Protein AF-A0A389MBG8-F1 (afdb_monomer)

Sequence (127 aa):
MNAQRSALSGGENSVTGLIIKALIGALMVVAIGILSKTRNYYIAGLLPLFPTFALIAHYIVGTERSIDALRTTIVFGLWAVIPYLVYLISLYFFIGGMKLPYALFSAVVCWSLAAWLLISLWTRFHA

Secondary structure (DSSP, 8-state):
-HHHHHHHHHHHHHHHHHHHHHHHHHHHHHHHHHHTTSTTGGGGGTGGG-THHHHHHHHHHHHHS-HHHHHHHHHHHHHTHHHHHHHHHHHHHHTTTS-HHHHHHHHHHHHHHHHHHHHHHHHHH--

Solvent-accessible surface area (backbone atoms only — not comparable to full-atom values): 6853 Å² total; per-residue (Å²): 124,66,72,66,54,54,55,56,52,55,51,54,55,50,53,53,51,51,50,53,54,51,50,54,53,52,51,51,54,51,49,32,62,55,32,51,74,42,98,57,29,70,55,31,68,51,56,82,66,50,54,64,66,57,50,52,51,47,50,51,36,51,73,77,44,52,69,67,56,27,53,52,49,53,53,51,54,60,58,54,47,52,25,53,50,45,24,53,54,41,31,63,59,32,56,78,80,40,62,65,73,59,15,52,52,53,12,49,51,51,20,51,54,43,43,51,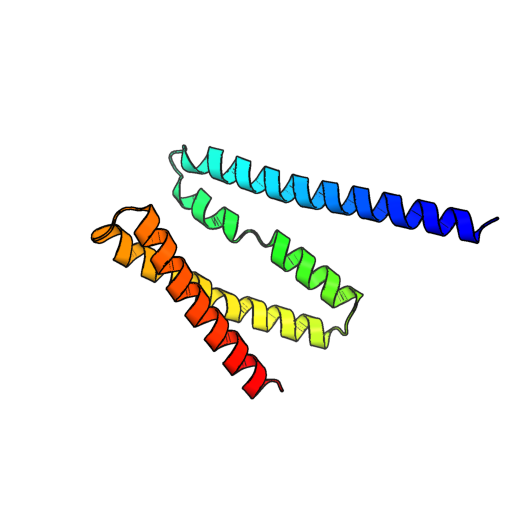51,49,52,56,51,48,53,66,76,72,103

Mean predicted aligned error: 8.36 Å

Foldseek 3Di:
DVVVVVVVVVVVVVVVVVVVLVVVVVVLVVVLVVCCPDPNNVVSVCSVVPCSVVVVVLVCCVVVHPPVSSVLSVVLVVLLVVLVVQLVVQLVVVVVPDPNVVSNVRSVVSSVVSVVVSVVVSVVVVD

Radius of gyration: 19.35 Å; Cα contacts (8 Å, |Δi|>4): 62; chains: 1; bounding box: 65×29×40 Å

Structure (mmCIF, N/CA/C/O backbone):
data_AF-A0A389MBG8-F1
#
_entry.id   AF-A0A389MBG8-F1
#
loop_
_atom_site.group_PDB
_atom_site.id
_atom_site.type_symbol
_atom_site.label_atom_id
_atom_site.label_alt_id
_atom_site.label_comp_id
_atom_site.label_asym_id
_atom_site.label_entity_id
_atom_site.label_seq_id
_atom_site.pdbx_PDB_ins_code
_atom_site.Cartn_x
_atom_site.Cartn_y
_atom_site.Cartn_z
_atom_site.occupancy
_atom_site.B_iso_or_equiv
_atom_site.auth_seq_id
_atom_site.auth_comp_id
_atom_site.auth_asym_id
_atom_site.auth_atom_id
_atom_site.pdbx_PDB_model_num
ATOM 1 N N . MET A 1 1 ? 42.830 -10.288 -5.684 1.00 54.56 1 MET A N 1
ATOM 2 C CA . MET A 1 1 ? 42.563 -9.434 -4.501 1.00 54.56 1 MET A CA 1
ATOM 3 C C . MET A 1 1 ? 41.428 -8.410 -4.694 1.00 54.56 1 MET A C 1
ATOM 5 O O . MET A 1 1 ? 40.817 -8.045 -3.701 1.00 54.56 1 MET A O 1
ATOM 9 N N . ASN A 1 2 ? 41.070 -7.996 -5.925 1.00 57.44 2 ASN A N 1
ATOM 10 C CA . ASN A 1 2 ? 39.984 -7.018 -6.164 1.00 57.44 2 ASN A CA 1
ATOM 11 C C . ASN A 1 2 ? 38.558 -7.610 -6.193 1.00 57.44 2 ASN A C 1
ATOM 13 O O . ASN A 1 2 ? 37.625 -6.944 -5.759 1.00 57.44 2 ASN A O 1
ATOM 17 N N . ALA A 1 3 ? 38.382 -8.870 -6.609 1.00 60.56 3 ALA A N 1
ATOM 18 C CA . ALA A 1 3 ? 37.061 -9.518 -6.653 1.00 60.56 3 ALA A CA 1
ATOM 19 C C . ALA A 1 3 ? 36.472 -9.829 -5.257 1.00 60.56 3 ALA A C 1
ATOM 21 O O . ALA A 1 3 ? 35.263 -9.799 -5.065 1.00 60.56 3 ALA A O 1
ATOM 22 N N . GLN A 1 4 ? 37.321 -10.066 -4.250 1.00 54.84 4 GLN A N 1
ATOM 23 C CA . GLN A 1 4 ? 36.879 -10.341 -2.874 1.00 54.84 4 GLN A CA 1
ATOM 24 C C . GLN A 1 4 ? 36.487 -9.056 -2.115 1.00 54.84 4 GLN A C 1
ATOM 26 O O . GLN A 1 4 ? 35.619 -9.091 -1.248 1.00 54.84 4 GLN A O 1
ATOM 31 N N . ARG A 1 5 ? 37.066 -7.899 -2.483 1.00 55.72 5 ARG A N 1
ATOM 32 C CA . ARG A 1 5 ? 36.679 -6.578 -1.952 1.00 55.72 5 ARG A CA 1
ATOM 33 C C . ARG A 1 5 ? 35.343 -6.078 -2.513 1.00 55.72 5 ARG A C 1
ATOM 35 O O . ARG A 1 5 ? 34.610 -5.427 -1.776 1.00 55.72 5 ARG A O 1
ATOM 42 N N . SER A 1 6 ? 34.993 -6.396 -3.766 1.00 52.16 6 SER A N 1
ATOM 43 C CA . SER A 1 6 ? 33.685 -6.009 -4.322 1.00 52.16 6 SER A CA 1
ATOM 44 C C . SER A 1 6 ? 32.528 -6.822 -3.728 1.00 52.16 6 SER A C 1
ATOM 46 O O . SER A 1 6 ? 31.442 -6.280 -3.548 1.00 52.16 6 SER A O 1
ATOM 48 N N . ALA A 1 7 ? 32.761 -8.086 -3.357 1.00 55.69 7 ALA A N 1
ATOM 49 C CA . ALA A 1 7 ? 31.761 -8.927 -2.692 1.00 55.69 7 ALA A CA 1
ATOM 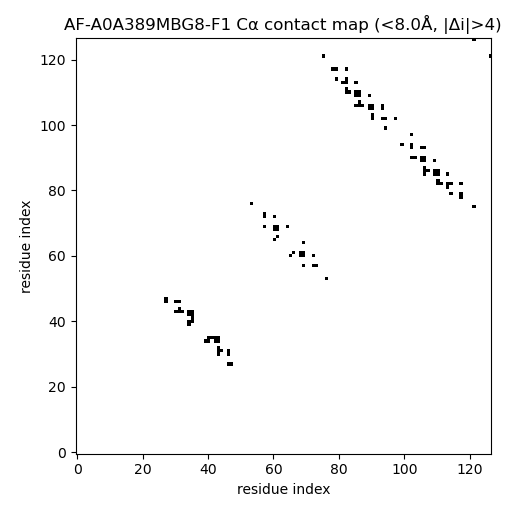50 C C . ALA A 1 7 ? 31.465 -8.484 -1.242 1.00 55.69 7 ALA A C 1
ATOM 52 O O . ALA A 1 7 ? 30.311 -8.502 -0.823 1.00 55.69 7 ALA A O 1
ATOM 53 N N . LEU A 1 8 ? 32.481 -8.025 -0.497 1.00 54.94 8 LEU A N 1
ATOM 54 C CA . LEU A 1 8 ? 32.313 -7.481 0.861 1.00 54.94 8 LEU A CA 1
ATOM 55 C C . LEU A 1 8 ? 31.611 -6.108 0.862 1.00 54.94 8 LEU A C 1
ATOM 57 O O . LEU A 1 8 ? 30.737 -5.871 1.690 1.00 54.94 8 LEU A O 1
ATOM 61 N N . SER A 1 9 ? 31.908 -5.247 -0.120 1.00 54.06 9 SER A N 1
ATOM 62 C CA . SER A 1 9 ? 31.222 -3.955 -0.303 1.00 54.06 9 SER A CA 1
ATOM 63 C C . SER A 1 9 ? 29.756 -4.117 -0.748 1.00 54.06 9 SER A C 1
ATOM 65 O O . SER A 1 9 ? 28.880 -3.389 -0.284 1.00 54.06 9 SER A O 1
ATOM 67 N N . GLY A 1 10 ? 29.438 -5.110 -1.587 1.00 55.06 10 GLY A N 1
ATOM 68 C CA . GLY A 1 10 ? 28.056 -5.370 -2.018 1.00 55.06 10 GLY A CA 1
ATOM 69 C C . GLY A 1 10 ? 27.113 -5.797 -0.880 1.00 55.06 10 GLY A C 1
ATOM 70 O O . GLY A 1 10 ? 25.934 -5.430 -0.880 1.00 55.06 10 GLY A O 1
ATOM 71 N N . GLY A 1 11 ? 27.632 -6.526 0.115 1.00 55.03 11 GLY A N 1
ATOM 72 C CA . GLY A 1 11 ? 26.871 -6.994 1.279 1.00 55.03 11 GLY A CA 1
ATOM 73 C C . GLY A 1 11 ? 26.541 -5.888 2.288 1.00 55.03 11 GLY A C 1
ATOM 74 O O . GLY A 1 11 ? 25.384 -5.756 2.689 1.00 55.03 11 GLY A O 1
ATOM 75 N N . GLU A 1 12 ? 27.513 -5.044 2.648 1.00 56.22 12 GLU A N 1
ATOM 76 C CA . GLU A 1 12 ? 27.306 -3.925 3.588 1.00 56.22 12 GLU A CA 1
ATOM 77 C C . GLU A 1 12 ? 26.357 -2.852 3.032 1.00 56.22 12 GLU A C 1
ATOM 79 O O . GLU A 1 12 ? 25.511 -2.332 3.765 1.00 56.22 12 GLU A O 1
ATOM 84 N N . ASN A 1 13 ? 26.426 -2.574 1.725 1.00 60.72 13 ASN A N 1
ATOM 85 C CA . ASN A 1 13 ? 25.513 -1.648 1.046 1.00 60.72 13 ASN A CA 1
ATOM 86 C C . ASN A 1 13 ? 24.066 -2.171 1.026 1.00 60.72 13 ASN A C 1
ATOM 88 O O . ASN A 1 13 ? 23.115 -1.396 1.155 1.00 60.72 13 ASN A O 1
ATOM 92 N N . SER A 1 14 ? 23.893 -3.491 0.924 1.00 71.19 14 SER A N 1
ATOM 93 C CA . SER A 1 14 ? 22.576 -4.135 0.943 1.00 71.19 14 SER A CA 1
ATOM 94 C C . SER A 1 14 ? 21.954 -4.112 2.341 1.00 71.19 14 SER A C 1
ATOM 96 O O . SER A 1 14 ? 20.794 -3.731 2.490 1.00 71.19 14 SER A O 1
ATOM 98 N N . VAL A 1 15 ? 22.727 -4.449 3.382 1.00 79.31 15 VAL A N 1
ATOM 99 C CA . VAL A 1 15 ? 22.251 -4.436 4.778 1.00 79.31 15 VAL A CA 1
ATOM 100 C C . VAL A 1 15 ? 21.940 -3.010 5.238 1.00 79.31 15 VAL A C 1
ATOM 102 O O . VAL A 1 15 ? 20.852 -2.759 5.755 1.00 79.31 15 VAL A O 1
ATOM 105 N N . THR A 1 16 ? 22.832 -2.054 4.971 1.00 79.06 16 THR A N 1
ATOM 106 C CA . THR A 1 16 ? 22.608 -0.631 5.280 1.00 79.06 16 THR A CA 1
ATOM 107 C C . THR A 1 16 ? 21.363 -0.092 4.568 1.00 79.06 16 THR A C 1
ATOM 109 O O . THR A 1 16 ? 20.539 0.590 5.180 1.00 79.06 16 THR A O 1
ATOM 112 N N . GLY A 1 17 ? 21.161 -0.456 3.297 1.00 78.06 17 GLY A N 1
ATOM 113 C CA . GLY A 1 17 ? 19.968 -0.081 2.536 1.00 78.06 17 GLY A CA 1
ATOM 114 C C . GLY A 1 17 ? 18.666 -0.663 3.099 1.00 78.06 17 GLY A C 1
ATOM 115 O O . GLY A 1 17 ? 17.644 0.027 3.127 1.00 78.06 17 GLY A O 1
ATOM 116 N N . LEU A 1 18 ? 18.685 -1.910 3.580 1.00 80.06 18 LEU A N 1
ATOM 117 C CA . LEU A 1 18 ? 17.534 -2.538 4.239 1.00 80.06 18 LEU A CA 1
ATOM 118 C C . LEU A 1 18 ? 17.207 -1.863 5.576 1.00 80.06 18 LEU A C 1
ATOM 120 O O . LEU A 1 18 ? 16.037 -1.587 5.844 1.00 80.06 18 LEU A O 1
ATOM 124 N N . ILE A 1 19 ? 18.227 -1.534 6.374 1.00 85.56 19 ILE A N 1
ATOM 125 C CA . ILE A 1 19 ? 18.063 -0.829 7.652 1.00 85.56 19 ILE A CA 1
ATOM 126 C C . ILE A 1 19 ? 17.418 0.543 7.431 1.00 85.56 19 ILE A C 1
ATOM 128 O O . ILE A 1 19 ? 16.446 0.873 8.106 1.00 85.56 19 ILE A O 1
ATOM 132 N N . ILE A 1 20 ? 17.883 1.324 6.450 1.00 82.25 20 ILE A N 1
ATOM 133 C CA . ILE A 1 20 ? 17.304 2.643 6.140 1.00 82.25 20 ILE A CA 1
ATOM 134 C C . ILE A 1 20 ? 15.826 2.522 5.747 1.00 82.25 20 ILE A C 1
ATOM 136 O O . ILE A 1 20 ? 14.987 3.262 6.262 1.00 82.25 20 ILE A O 1
ATOM 140 N N . LYS A 1 21 ? 15.474 1.566 4.878 1.00 80.25 21 LYS A N 1
ATOM 141 C CA . LYS A 1 21 ? 14.075 1.332 4.474 1.00 80.25 21 LYS A CA 1
ATOM 142 C C . LYS A 1 21 ? 13.196 0.948 5.668 1.00 80.25 21 LYS A C 1
ATOM 144 O O . LYS A 1 21 ? 12.085 1.464 5.796 1.00 80.25 21 LYS A O 1
ATOM 149 N N . ALA A 1 22 ? 13.701 0.091 6.556 1.00 84.31 22 ALA A N 1
ATOM 150 C CA . ALA A 1 22 ? 13.002 -0.297 7.778 1.00 84.31 22 ALA A CA 1
ATOM 151 C C . ALA A 1 22 ? 12.790 0.898 8.723 1.00 84.31 22 ALA A C 1
ATOM 153 O O . ALA A 1 22 ? 11.690 1.074 9.245 1.00 84.31 22 ALA A O 1
ATOM 154 N N . LEU A 1 23 ? 13.800 1.758 8.888 1.00 87.38 23 LEU A N 1
ATOM 155 C CA . LEU A 1 23 ? 13.704 2.974 9.701 1.00 87.38 23 LEU A CA 1
ATOM 156 C C . LEU A 1 23 ? 12.685 3.970 9.140 1.00 87.38 23 LEU A C 1
ATOM 158 O O . LEU A 1 23 ? 11.927 4.553 9.911 1.00 87.38 23 LEU A O 1
ATOM 162 N N . ILE A 1 24 ? 12.609 4.133 7.815 1.00 85.06 24 ILE A N 1
ATOM 163 C CA . ILE A 1 24 ? 11.585 4.974 7.176 1.00 85.06 24 ILE A CA 1
ATOM 164 C C . ILE A 1 24 ? 10.184 4.416 7.460 1.00 85.06 24 ILE A C 1
ATOM 166 O O . ILE A 1 24 ? 9.282 5.172 7.821 1.00 85.06 24 ILE A O 1
ATOM 170 N N . GLY A 1 25 ? 9.999 3.097 7.354 1.00 82.81 25 GLY A N 1
ATOM 171 C CA . GLY A 1 25 ? 8.739 2.444 7.713 1.00 82.81 25 GLY A CA 1
ATOM 172 C C . GLY A 1 25 ? 8.367 2.663 9.183 1.00 82.81 25 GLY A C 1
ATOM 173 O O . GLY A 1 25 ? 7.251 3.084 9.483 1.00 82.81 25 GLY A O 1
ATOM 174 N N . ALA A 1 26 ? 9.317 2.457 10.098 1.00 86.94 26 ALA A N 1
ATOM 175 C CA . ALA A 1 26 ? 9.120 2.690 11.526 1.00 86.94 26 ALA A CA 1
ATOM 176 C C . ALA A 1 26 ? 8.771 4.158 11.830 1.00 86.94 26 ALA A C 1
ATOM 178 O O . ALA A 1 26 ? 7.852 4.423 12.604 1.00 86.94 26 ALA A O 1
ATOM 179 N N . LEU A 1 27 ? 9.439 5.112 11.173 1.00 87.38 27 LEU A N 1
ATOM 180 C CA . LEU A 1 27 ? 9.143 6.540 11.293 1.00 87.38 27 LEU A CA 1
ATOM 181 C C . LEU A 1 27 ? 7.703 6.855 10.870 1.00 87.38 27 LEU A C 1
ATOM 183 O O . LEU A 1 27 ? 7.011 7.589 11.572 1.00 87.38 27 LEU A O 1
ATOM 187 N N . MET A 1 28 ? 7.228 6.280 9.760 1.00 87.12 28 MET A N 1
ATOM 188 C CA . MET A 1 28 ? 5.842 6.459 9.313 1.00 87.12 28 MET A CA 1
ATOM 189 C C . MET A 1 28 ? 4.840 5.898 10.326 1.00 87.12 28 MET A C 1
ATOM 191 O O . MET A 1 28 ? 3.848 6.558 10.630 1.00 87.12 28 MET A O 1
ATOM 195 N N . VAL A 1 29 ? 5.114 4.728 10.910 1.00 87.12 29 VAL A N 1
ATOM 196 C CA . VAL A 1 29 ? 4.262 4.136 11.957 1.00 87.12 29 VAL A CA 1
ATOM 197 C C . VAL A 1 29 ? 4.204 5.031 13.200 1.00 87.12 29 VAL A C 1
ATOM 199 O O . VAL A 1 29 ? 3.120 5.282 13.731 1.00 87.12 29 VAL A O 1
ATOM 202 N N . VAL A 1 30 ? 5.345 5.572 13.638 1.00 86.12 30 VAL A N 1
ATOM 203 C CA . VAL A 1 30 ? 5.401 6.522 14.761 1.00 86.12 30 VAL A CA 1
ATOM 204 C C . VAL A 1 30 ? 4.617 7.794 14.437 1.00 86.12 30 VAL A C 1
ATOM 206 O O . VAL A 1 30 ? 3.829 8.253 15.264 1.00 86.12 30 VAL A O 1
ATOM 209 N N . ALA A 1 31 ? 4.767 8.337 13.227 1.00 85.31 31 ALA A N 1
ATOM 210 C CA . ALA A 1 31 ? 4.037 9.521 12.792 1.00 85.31 31 ALA A CA 1
ATOM 211 C C . ALA A 1 31 ? 2.515 9.288 12.787 1.00 85.31 31 ALA A C 1
ATOM 213 O O . ALA A 1 31 ? 1.784 10.131 13.300 1.00 85.31 31 ALA A O 1
ATOM 214 N N . ILE A 1 32 ? 2.027 8.129 12.322 1.00 86.62 32 ILE A N 1
ATOM 215 C CA . ILE A 1 32 ? 0.604 7.742 12.424 1.00 86.62 32 ILE A CA 1
ATOM 216 C C . ILE A 1 32 ? 0.154 7.749 13.893 1.00 86.62 32 ILE A C 1
ATOM 218 O O . ILE A 1 32 ? -0.882 8.327 14.233 1.00 86.62 32 ILE A O 1
ATOM 222 N N . GLY A 1 33 ? 0.950 7.150 14.784 1.00 84.50 33 GLY A N 1
ATOM 223 C CA . GLY A 1 33 ? 0.671 7.096 16.220 1.00 84.50 33 GLY A CA 1
ATOM 224 C C . GLY A 1 33 ? 0.601 8.471 16.892 1.00 84.50 33 GLY A C 1
ATOM 225 O O . GLY A 1 33 ? -0.244 8.688 17.758 1.00 84.50 33 GLY A O 1
ATOM 226 N N . ILE A 1 34 ? 1.452 9.413 16.482 1.00 86.81 34 ILE A N 1
ATOM 227 C CA . ILE A 1 34 ? 1.422 10.792 16.983 1.00 86.81 34 ILE A CA 1
ATOM 228 C C . ILE A 1 34 ? 0.220 11.542 16.395 1.00 86.81 34 ILE A C 1
ATOM 230 O O . ILE A 1 34 ? -0.569 12.105 17.151 1.00 86.81 34 ILE A O 1
ATOM 234 N N . LEU A 1 35 ? 0.033 11.514 15.069 1.00 83.69 35 LEU A N 1
ATOM 235 C CA . LEU A 1 35 ? -1.024 12.263 14.378 1.00 83.69 35 LEU A CA 1
ATOM 236 C C . LEU A 1 35 ? -2.429 11.816 14.789 1.00 83.69 35 LEU A C 1
ATOM 238 O O . LEU A 1 35 ? -3.300 12.666 14.966 1.00 83.69 35 LEU A O 1
ATOM 242 N N . SER A 1 36 ? -2.638 10.513 14.997 1.00 85.38 36 SER A N 1
ATOM 243 C CA . SER A 1 36 ? -3.919 9.949 15.450 1.00 85.38 36 SER A CA 1
ATOM 244 C C . SER A 1 36 ? -4.376 10.470 16.817 1.00 85.38 36 SER A C 1
ATOM 246 O O . SER A 1 36 ? -5.567 10.422 17.113 1.00 85.38 36 SER A O 1
ATOM 248 N N . LYS A 1 37 ? -3.461 11.011 17.634 1.00 86.38 37 LYS A N 1
ATOM 249 C CA . LYS A 1 37 ? -3.760 11.618 18.942 1.00 86.38 37 LYS A CA 1
ATOM 250 C C . LYS A 1 37 ? -3.979 13.135 18.877 1.00 86.38 37 LYS A C 1
ATOM 252 O O . LYS A 1 37 ? -4.281 13.750 19.895 1.00 86.38 37 LYS A O 1
ATOM 257 N N . THR A 1 38 ? -3.802 13.754 17.709 1.00 87.75 38 THR A N 1
ATOM 258 C CA . THR A 1 38 ? -3.982 15.203 17.519 1.00 87.75 38 THR A CA 1
ATOM 259 C C . THR A 1 38 ? -5.414 15.553 17.109 1.00 87.75 38 THR A C 1
ATOM 261 O O . THR A 1 38 ? -6.204 14.693 16.724 1.00 87.75 38 THR A O 1
ATOM 264 N N . ARG A 1 39 ? -5.740 16.853 17.094 1.00 80.44 39 ARG A N 1
ATOM 265 C CA . ARG A 1 39 ? -7.009 17.370 16.545 1.00 80.44 39 ARG A CA 1
ATOM 266 C C . ARG A 1 39 ? -7.224 16.993 15.069 1.00 80.44 39 ARG A C 1
ATOM 268 O O . ARG A 1 39 ? -8.363 16.926 14.622 1.00 80.44 39 ARG A O 1
ATOM 275 N N . ASN A 1 40 ? -6.146 16.708 14.336 1.00 82.06 40 ASN A N 1
ATOM 276 C CA . ASN A 1 40 ? -6.172 16.337 12.924 1.00 82.06 40 ASN A CA 1
ATOM 277 C C . ASN A 1 40 ? -5.959 14.826 12.716 1.00 82.06 40 ASN A C 1
ATOM 279 O O . ASN A 1 40 ? -5.237 14.417 11.808 1.00 82.06 40 ASN A O 1
ATOM 283 N N . TYR A 1 41 ? -6.579 13.986 13.552 1.00 83.00 41 TYR A N 1
ATOM 284 C CA . TYR A 1 41 ? -6.439 12.524 13.501 1.00 83.00 41 TYR A CA 1
ATOM 285 C C . TYR A 1 41 ? -6.728 11.916 12.117 1.00 83.00 41 TYR A C 1
ATOM 287 O O . TYR A 1 41 ? -6.137 10.901 11.762 1.00 83.00 41 TYR A O 1
ATOM 295 N N . TYR A 1 42 ? -7.577 12.551 11.300 1.00 79.56 42 TYR A N 1
ATOM 296 C CA . TYR A 1 42 ? -7.870 12.117 9.930 1.00 79.56 42 TYR A CA 1
ATOM 297 C C . TYR A 1 42 ? -6.631 12.130 9.016 1.00 79.56 42 TYR A C 1
ATOM 299 O O . TYR A 1 42 ? -6.536 11.308 8.108 1.00 79.56 42 TYR A O 1
ATOM 307 N N . ILE A 1 43 ? -5.639 12.991 9.284 1.00 83.50 43 ILE A N 1
ATOM 308 C CA . ILE A 1 43 ? -4.370 13.023 8.538 1.00 83.50 43 ILE A CA 1
ATOM 309 C C . ILE A 1 43 ? -3.590 11.718 8.756 1.00 83.50 43 ILE A C 1
ATOM 311 O O . ILE A 1 43 ? -2.901 11.257 7.849 1.00 83.50 43 ILE A O 1
ATOM 315 N N . ALA A 1 44 ? -3.759 11.049 9.903 1.00 81.06 44 ALA A N 1
ATOM 316 C CA . ALA A 1 44 ? -3.160 9.737 10.142 1.00 81.06 44 ALA A CA 1
ATOM 317 C C . ALA A 1 44 ? -3.659 8.670 9.148 1.00 81.06 44 ALA A C 1
ATOM 319 O O . ALA A 1 44 ? -2.939 7.712 8.888 1.00 81.06 44 ALA A O 1
ATOM 320 N N . GLY A 1 45 ? -4.847 8.851 8.553 1.00 77.00 45 GLY A N 1
ATOM 321 C CA . GLY A 1 45 ? -5.365 7.997 7.479 1.00 77.00 45 GLY A CA 1
ATOM 322 C C . GLY A 1 45 ? -4.706 8.234 6.114 1.00 77.00 45 GLY A C 1
ATOM 323 O O . GLY A 1 45 ? -4.723 7.336 5.276 1.00 77.00 45 GLY A O 1
ATOM 324 N N . LEU A 1 46 ? -4.076 9.397 5.904 1.00 80.50 46 LEU A N 1
ATOM 325 C CA . LEU A 1 46 ? -3.343 9.736 4.678 1.00 80.50 46 LEU A CA 1
ATOM 326 C C . LEU A 1 46 ? -1.909 9.186 4.687 1.00 80.50 46 LEU A C 1
ATOM 328 O O . LEU A 1 46 ? -1.362 8.868 3.637 1.00 80.50 46 LEU A O 1
ATOM 332 N N . LEU A 1 47 ? -1.294 9.042 5.864 1.00 81.62 47 LEU A N 1
ATOM 333 C CA . LEU A 1 47 ? 0.079 8.538 5.996 1.00 81.62 47 LEU A CA 1
ATOM 334 C C . LEU A 1 47 ? 0.293 7.129 5.402 1.00 81.62 47 LEU A C 1
AT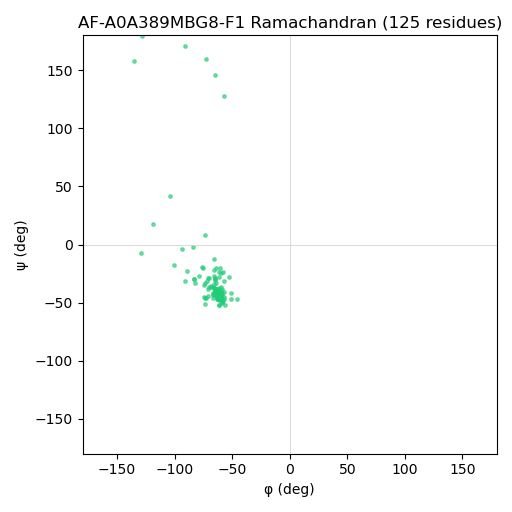OM 336 O O . LEU A 1 47 ? 1.324 6.920 4.770 1.00 81.62 47 LEU A O 1
ATOM 340 N N . PRO A 1 48 ? -0.644 6.170 5.523 1.00 77.50 48 PRO A N 1
ATOM 341 C CA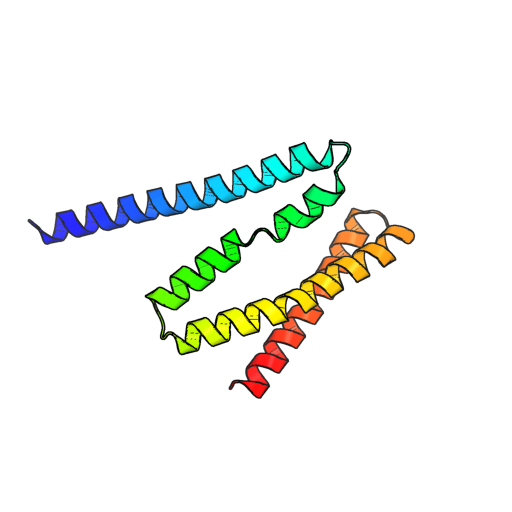 . PRO A 1 48 ? -0.553 4.886 4.828 1.00 77.50 48 PRO A CA 1
ATOM 342 C C . PRO A 1 48 ? -0.506 4.991 3.297 1.00 77.50 48 PRO A C 1
ATOM 344 O O . PRO A 1 48 ? 0.017 4.090 2.649 1.00 77.50 48 PRO A O 1
ATOM 347 N N . LEU A 1 49 ? -1.028 6.079 2.716 1.00 79.44 49 LEU A N 1
ATOM 348 C CA . LEU A 1 49 ? -0.955 6.358 1.277 1.00 79.44 49 LEU A CA 1
ATOM 349 C C . LEU A 1 49 ? 0.360 7.026 0.867 1.00 79.44 49 LEU A C 1
ATOM 351 O O . LEU A 1 49 ? 0.564 7.297 -0.318 1.00 79.44 49 LEU A O 1
ATOM 355 N N . PHE A 1 50 ? 1.250 7.317 1.821 1.00 79.38 50 PHE A N 1
ATOM 356 C CA . PHE A 1 50 ? 2.511 7.971 1.523 1.00 79.38 50 PHE A CA 1
ATOM 357 C C . PHE A 1 50 ? 3.298 7.132 0.502 1.00 79.38 50 PHE A C 1
ATOM 359 O O . PHE A 1 50 ? 3.504 5.930 0.707 1.00 79.38 50 PHE A O 1
ATOM 366 N N . PRO A 1 51 ? 3.753 7.733 -0.610 1.00 80.44 51 PRO A N 1
ATOM 367 C CA . PRO A 1 51 ? 4.154 6.984 -1.791 1.00 80.44 51 PRO A CA 1
ATOM 368 C C . PRO A 1 51 ? 5.489 6.259 -1.626 1.00 80.44 51 PRO A C 1
ATOM 370 O O . PRO A 1 51 ? 5.972 5.731 -2.610 1.00 80.44 51 PRO A O 1
ATOM 373 N N . THR A 1 52 ? 6.111 6.197 -0.442 1.00 81.25 52 THR A N 1
ATOM 374 C CA . THR A 1 52 ? 7.426 5.558 -0.243 1.00 81.25 52 THR A CA 1
ATOM 375 C C . THR A 1 52 ? 7.485 4.145 -0.815 1.00 81.25 52 THR A C 1
ATOM 377 O O . THR A 1 52 ? 8.430 3.821 -1.530 1.00 81.25 52 THR A O 1
ATOM 380 N N . PHE A 1 53 ? 6.485 3.299 -0.552 1.00 80.31 53 PHE A N 1
ATOM 381 C CA . PHE A 1 53 ? 6.475 1.940 -1.103 1.00 80.31 53 PHE A CA 1
ATOM 382 C C . PHE A 1 53 ? 6.326 1.940 -2.627 1.00 80.31 53 PHE A C 1
ATOM 384 O O . PHE A 1 53 ? 7.056 1.222 -3.310 1.00 80.31 53 PHE A O 1
ATOM 391 N N . ALA A 1 54 ? 5.449 2.793 -3.163 1.00 83.94 54 ALA A N 1
ATOM 392 C CA . ALA A 1 54 ? 5.294 2.972 -4.603 1.00 83.94 54 ALA A CA 1
ATOM 393 C C . ALA A 1 54 ? 6.577 3.523 -5.248 1.00 83.94 54 ALA A C 1
ATOM 395 O O . ALA A 1 54 ? 6.988 3.058 -6.300 1.00 83.94 54 ALA A O 1
ATOM 396 N N . LEU A 1 55 ? 7.259 4.460 -4.591 1.00 84.88 55 LEU A N 1
ATOM 397 C CA . LEU A 1 55 ? 8.512 5.064 -5.024 1.00 84.88 55 LEU A CA 1
ATOM 398 C C . LEU A 1 55 ? 9.624 4.017 -5.092 1.00 84.88 55 LEU A C 1
ATOM 400 O O . LEU A 1 55 ? 10.334 3.965 -6.088 1.00 84.88 55 LEU A O 1
ATOM 404 N N . ILE A 1 56 ? 9.749 3.156 -4.075 1.00 84.50 56 ILE A N 1
ATOM 405 C CA . ILE A 1 56 ? 10.715 2.050 -4.087 1.00 84.50 56 ILE A CA 1
ATOM 406 C C . ILE A 1 56 ? 10.387 1.072 -5.221 1.00 84.50 56 ILE A C 1
ATOM 408 O O . ILE A 1 56 ? 11.292 0.684 -5.954 1.00 84.50 56 ILE A O 1
ATOM 412 N N . ALA A 1 57 ? 9.116 0.700 -5.397 1.00 84.69 57 ALA A N 1
ATOM 413 C CA . ALA A 1 57 ? 8.702 -0.198 -6.473 1.00 84.69 57 ALA A CA 1
ATOM 414 C C . ALA A 1 57 ? 9.005 0.394 -7.861 1.00 84.69 57 ALA A C 1
ATOM 416 O O . ALA A 1 57 ? 9.609 -0.271 -8.697 1.00 84.69 57 ALA A O 1
ATOM 417 N N . HIS A 1 58 ? 8.661 1.662 -8.087 1.00 90.00 58 HIS A N 1
ATOM 418 C CA . HIS A 1 58 ? 8.953 2.375 -9.328 1.00 90.00 58 HIS A CA 1
ATOM 419 C C . HIS A 1 58 ? 10.453 2.532 -9.572 1.00 90.00 58 HIS A C 1
ATOM 421 O O . HIS A 1 58 ? 10.898 2.373 -10.703 1.00 90.00 58 HIS A O 1
ATOM 427 N N . TYR A 1 59 ? 11.235 2.810 -8.527 1.00 86.81 59 TYR A N 1
ATOM 428 C CA . TYR A 1 59 ? 12.687 2.888 -8.636 1.00 86.81 59 TYR A CA 1
ATOM 429 C C . TYR A 1 59 ? 13.269 1.544 -9.079 1.00 86.81 59 TYR A C 1
ATOM 431 O O . TYR A 1 59 ? 13.967 1.494 -10.083 1.00 86.81 59 TYR A O 1
ATOM 439 N N . ILE A 1 60 ? 12.908 0.455 -8.392 1.00 84.56 60 ILE A N 1
ATOM 440 C CA . ILE A 1 60 ? 13.381 -0.899 -8.710 1.00 84.56 60 ILE A CA 1
ATOM 441 C C . ILE A 1 60 ? 12.995 -1.281 -10.143 1.00 84.56 60 ILE A C 1
ATOM 443 O O . ILE A 1 60 ? 13.857 -1.664 -10.929 1.00 84.56 60 ILE A O 1
ATOM 447 N N . VAL A 1 61 ? 11.724 -1.119 -10.524 1.00 87.44 61 VAL A N 1
ATOM 448 C CA . VAL A 1 61 ? 11.259 -1.448 -11.881 1.00 87.44 61 VAL A CA 1
ATOM 449 C C . VAL A 1 61 ? 11.930 -0.561 -12.930 1.00 87.44 61 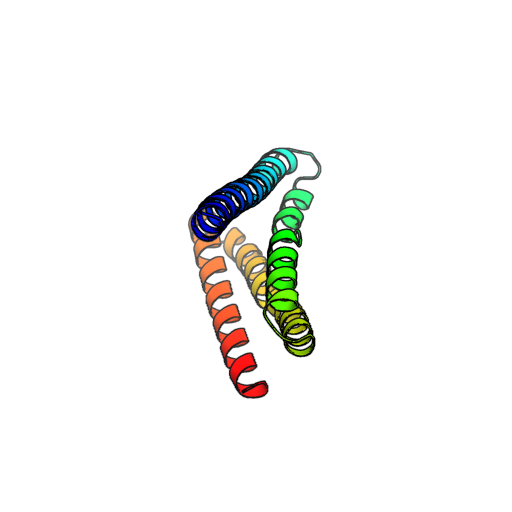VAL A C 1
ATOM 451 O O . VAL A 1 61 ? 12.325 -1.060 -13.976 1.00 87.44 61 VAL A O 1
ATOM 454 N N . GLY A 1 62 ? 12.100 0.733 -12.662 1.00 84.94 62 GLY A N 1
ATOM 455 C CA . GLY A 1 62 ? 12.771 1.657 -13.574 1.00 84.94 62 GLY A CA 1
ATOM 456 C C . GLY A 1 62 ? 14.258 1.356 -13.776 1.00 84.94 62 GLY A C 1
ATOM 457 O O . GLY A 1 62 ? 14.791 1.674 -14.834 1.00 84.94 62 GLY A O 1
ATOM 458 N N . THR A 1 63 ? 14.923 0.740 -12.792 1.00 85.12 63 THR A N 1
ATOM 459 C CA . THR A 1 63 ? 16.335 0.340 -12.893 1.00 85.12 63 THR A CA 1
ATOM 460 C C . THR A 1 63 ? 16.537 -1.079 -13.425 1.00 85.12 63 THR A C 1
ATOM 462 O O . THR A 1 63 ? 17.544 -1.342 -14.073 1.00 85.12 63 THR A O 1
ATOM 465 N N . GLU A 1 64 ? 15.609 -2.002 -13.150 1.00 86.19 64 GLU A N 1
ATOM 466 C CA . GLU A 1 64 ? 15.742 -3.430 -13.487 1.00 86.19 64 GLU A CA 1
ATOM 467 C C . GLU A 1 64 ? 14.964 -3.844 -14.747 1.00 86.19 64 GLU A C 1
ATOM 469 O O . GLU A 1 64 ? 15.208 -4.913 -15.308 1.00 86.19 64 GLU A O 1
ATOM 474 N N . ARG A 1 65 ? 14.001 -3.033 -15.199 1.00 84.56 65 ARG A N 1
ATOM 475 C CA . ARG A 1 65 ? 13.142 -3.298 -16.365 1.00 84.56 65 ARG A CA 1
ATOM 476 C C . ARG A 1 65 ? 13.145 -2.106 -17.331 1.00 84.56 65 ARG A C 1
ATOM 478 O O . ARG A 1 65 ? 13.811 -1.101 -17.110 1.00 84.56 65 ARG A O 1
ATOM 485 N N . SER A 1 66 ? 12.413 -2.228 -18.441 1.00 87.19 66 SER A N 1
ATOM 486 C CA . SER A 1 66 ? 12.249 -1.142 -19.414 1.00 87.19 66 SER A CA 1
ATOM 487 C C . SER A 1 66 ? 11.334 -0.027 -18.890 1.00 87.19 66 SER A C 1
ATOM 489 O O . SER A 1 66 ? 10.491 -0.237 -18.015 1.00 87.19 66 SER A O 1
ATOM 491 N N . ILE A 1 67 ? 11.439 1.164 -19.487 1.00 87.31 67 ILE A N 1
ATOM 492 C CA . ILE A 1 67 ? 10.551 2.302 -19.191 1.00 87.31 67 ILE A CA 1
ATOM 493 C C . ILE A 1 67 ? 9.072 1.953 -19.426 1.00 87.31 67 ILE A C 1
ATOM 495 O O . ILE A 1 67 ? 8.203 2.431 -18.697 1.00 87.31 67 ILE A O 1
ATOM 499 N N . ASP A 1 68 ? 8.769 1.076 -20.383 1.00 88.44 68 ASP A N 1
ATOM 500 C CA . ASP A 1 68 ? 7.398 0.613 -20.621 1.00 88.44 68 ASP A CA 1
ATOM 501 C C . ASP A 1 68 ? 6.869 -0.267 -19.478 1.00 88.44 68 ASP A C 1
ATOM 503 O O . ASP A 1 68 ? 5.705 -0.144 -19.086 1.00 88.44 68 ASP A O 1
ATOM 507 N N . ALA A 1 69 ? 7.725 -1.084 -18.855 1.00 85.31 69 ALA A N 1
ATOM 508 C CA . ALA A 1 69 ? 7.361 -1.826 -17.650 1.00 85.31 69 ALA A CA 1
ATOM 509 C C . ALA A 1 69 ? 7.099 -0.885 -16.461 1.00 85.31 69 ALA A C 1
ATOM 511 O O . ALA A 1 69 ? 6.156 -1.098 -15.694 1.00 85.31 69 ALA A O 1
ATOM 512 N N . LEU A 1 70 ? 7.875 0.198 -16.336 1.00 88.69 70 LEU A N 1
ATOM 513 C CA . LEU A 1 70 ? 7.634 1.231 -15.329 1.00 88.69 70 LEU A CA 1
ATOM 514 C C . LEU A 1 70 ? 6.289 1.937 -15.551 1.00 88.69 70 LEU A C 1
ATOM 516 O O . LEU A 1 70 ? 5.507 2.060 -14.611 1.00 88.69 70 LEU A O 1
ATOM 520 N N . ARG A 1 71 ? 5.974 2.347 -16.787 1.00 89.56 71 ARG A N 1
ATOM 521 C CA . ARG A 1 71 ? 4.669 2.947 -17.130 1.00 89.56 71 ARG A CA 1
ATOM 522 C C . ARG A 1 71 ? 3.510 2.019 -16.772 1.00 89.56 71 ARG A C 1
ATOM 524 O O . ARG A 1 71 ? 2.552 2.452 -16.139 1.00 89.56 71 ARG A O 1
ATOM 531 N N . THR A 1 72 ? 3.637 0.740 -17.111 1.00 90.44 72 THR A N 1
ATOM 532 C CA . THR A 1 72 ? 2.647 -0.299 -16.789 1.00 90.44 72 THR A CA 1
ATOM 533 C C . THR A 1 72 ? 2.471 -0.447 -15.275 1.00 90.44 72 THR A C 1
ATOM 535 O O . THR A 1 72 ? 1.347 -0.525 -14.786 1.00 90.44 72 THR A O 1
ATOM 538 N N . THR A 1 73 ? 3.571 -0.402 -14.518 1.00 89.81 73 THR A N 1
ATOM 539 C CA . THR A 1 73 ? 3.562 -0.459 -13.046 1.00 89.81 73 THR A CA 1
ATOM 540 C C . THR A 1 73 ? 2.874 0.758 -12.432 1.00 89.81 73 THR A C 1
ATOM 542 O O . THR A 1 73 ? 2.086 0.602 -11.504 1.00 89.81 73 THR A O 1
ATOM 545 N N . ILE A 1 74 ? 3.111 1.958 -12.971 1.00 91.88 74 ILE A N 1
ATOM 546 C CA . ILE A 1 74 ? 2.438 3.187 -12.527 1.00 91.88 74 ILE A CA 1
ATOM 547 C C . ILE A 1 74 ? 0.930 3.083 -12.767 1.00 91.88 74 ILE A C 1
ATOM 549 O O . ILE A 1 74 ? 0.147 3.364 -11.861 1.00 91.88 74 ILE A O 1
ATOM 553 N N . VAL A 1 75 ? 0.509 2.648 -13.961 1.00 93.00 75 VAL A N 1
ATOM 554 C CA . VAL A 1 75 ? -0.918 2.475 -14.274 1.00 93.00 75 VAL A CA 1
ATOM 555 C C . VAL A 1 75 ? -1.538 1.428 -13.352 1.00 93.00 75 VAL A C 1
ATOM 557 O O . VAL A 1 75 ? -2.570 1.702 -12.747 1.00 93.00 75 VAL A O 1
ATOM 560 N N . PHE A 1 76 ? -0.895 0.276 -13.158 1.00 92.31 76 PHE A N 1
ATOM 561 C CA . PHE A 1 76 ? -1.356 -0.723 -12.193 1.00 92.31 76 PHE A CA 1
ATOM 562 C C . PHE A 1 76 ? -1.467 -0.142 -10.772 1.00 92.31 76 PHE A C 1
ATOM 564 O O . PHE A 1 76 ? -2.456 -0.379 -10.083 1.00 92.31 76 PHE A O 1
ATOM 571 N N . GLY A 1 77 ? -0.503 0.683 -10.355 1.00 90.12 77 GLY A N 1
ATOM 572 C CA . GLY A 1 77 ? -0.533 1.407 -9.085 1.00 90.12 77 GLY A CA 1
ATOM 573 C C . GLY A 1 77 ? -1.739 2.343 -8.940 1.00 90.12 77 GLY A C 1
ATOM 574 O O . GLY A 1 77 ? -2.316 2.423 -7.858 1.00 90.12 77 GLY A O 1
ATOM 575 N N . LEU A 1 78 ? -2.179 2.996 -10.023 1.00 92.25 78 LEU A N 1
ATOM 576 C CA . LEU A 1 78 ? -3.414 3.791 -10.030 1.00 92.25 78 LEU A CA 1
ATOM 577 C C . LEU A 1 78 ? -4.655 2.907 -9.845 1.00 92.25 78 LEU A C 1
ATOM 579 O O . LEU A 1 78 ? -5.527 3.231 -9.041 1.00 92.25 78 LEU A O 1
ATOM 583 N N . TRP A 1 79 ? -4.722 1.763 -10.530 1.00 92.69 79 TRP A N 1
ATOM 584 C CA . TRP A 1 79 ? -5.813 0.797 -10.354 1.00 92.69 79 TRP A CA 1
ATOM 585 C C . TRP A 1 79 ? -5.821 0.169 -8.951 1.00 92.69 79 TRP A C 1
ATOM 587 O O . TRP A 1 79 ? -6.889 -0.135 -8.418 1.00 92.69 79 TRP A O 1
ATOM 597 N N . ALA A 1 80 ? -4.657 0.039 -8.306 1.00 91.19 80 ALA A N 1
ATOM 598 C CA . ALA A 1 80 ? -4.520 -0.468 -6.940 1.00 91.19 80 ALA A CA 1
ATOM 599 C C . ALA A 1 80 ? -5.156 0.446 -5.871 1.00 91.19 80 ALA A C 1
ATOM 601 O O . ALA A 1 80 ? -5.387 0.003 -4.742 1.00 91.19 80 ALA A O 1
ATOM 602 N N . VAL A 1 81 ? -5.531 1.682 -6.226 1.00 91.81 81 VAL A N 1
ATOM 603 C CA . VAL A 1 81 ? -6.363 2.550 -5.378 1.00 91.81 81 VAL A CA 1
ATOM 604 C C . VAL A 1 81 ? -7.765 1.960 -5.186 1.00 91.81 81 VAL A C 1
ATOM 606 O O . VAL A 1 81 ? -8.357 2.128 -4.122 1.00 91.81 81 VAL A O 1
ATOM 609 N N . ILE A 1 82 ? -8.296 1.211 -6.160 1.00 94.19 82 ILE A N 1
ATOM 610 C CA . ILE A 1 82 ? -9.646 0.632 -6.088 1.00 94.19 82 ILE A CA 1
ATOM 611 C C . ILE A 1 82 ? -9.783 -0.351 -4.911 1.00 94.19 82 ILE A C 1
ATOM 613 O O . ILE A 1 82 ? -10.682 -0.146 -4.095 1.00 94.19 82 ILE A O 1
ATOM 617 N N . PRO A 1 83 ? -8.910 -1.368 -4.737 1.00 95.25 83 PRO A N 1
ATOM 618 C CA . PRO A 1 83 ? -8.915 -2.200 -3.535 1.00 95.25 83 PRO A CA 1
ATOM 619 C C . PRO A 1 83 ? -8.897 -1.390 -2.235 1.00 95.25 83 PRO A C 1
ATOM 621 O O . PRO A 1 83 ? -9.640 -1.701 -1.307 1.00 95.25 83 PRO A O 1
ATOM 624 N N . TYR A 1 84 ? -8.097 -0.322 -2.165 1.00 92.75 84 TYR A N 1
ATOM 625 C CA . TYR A 1 84 ? -8.044 0.545 -0.986 1.00 92.75 84 TYR A CA 1
ATOM 626 C C . TYR A 1 84 ? -9.372 1.278 -0.729 1.00 92.75 84 TYR A C 1
ATOM 628 O O . TYR A 1 84 ? -9.826 1.344 0.413 1.00 92.75 84 TYR A O 1
ATOM 636 N N . LEU A 1 85 ? -10.050 1.761 -1.773 1.00 94.44 85 LEU A N 1
ATOM 637 C CA . LEU A 1 85 ? -11.396 2.327 -1.638 1.00 94.44 85 LEU A CA 1
ATOM 638 C C . LEU A 1 85 ? -12.391 1.281 -1.127 1.00 94.44 85 LEU A C 1
ATOM 640 O O . LEU A 1 85 ? -13.169 1.575 -0.221 1.00 94.44 85 LEU A O 1
ATOM 644 N N . VAL A 1 86 ? -12.327 0.049 -1.641 1.00 97.12 86 VAL A N 1
ATOM 645 C CA . VAL A 1 86 ? -13.159 -1.064 -1.155 1.00 97.12 86 VAL A CA 1
ATOM 646 C C . VAL A 1 86 ? -12.908 -1.323 0.330 1.00 97.12 86 VAL A C 1
ATOM 648 O O . VAL A 1 86 ? -13.871 -1.471 1.080 1.00 97.12 86 VAL A O 1
ATOM 651 N N . TYR A 1 87 ? -11.649 -1.321 0.776 1.00 96.25 87 TYR A N 1
ATOM 652 C CA . TYR A 1 87 ? -11.300 -1.446 2.194 1.00 96.25 87 TYR A CA 1
ATOM 653 C C . TYR A 1 87 ? -11.968 -0.358 3.047 1.00 96.25 87 TYR A C 1
ATOM 655 O O . TYR A 1 87 ? -12.641 -0.677 4.028 1.00 96.25 87 TYR A O 1
ATOM 663 N N . LEU A 1 88 ? -11.818 0.917 2.664 1.00 94.25 88 LEU A N 1
ATOM 664 C CA . LEU A 1 88 ? -12.366 2.047 3.421 1.00 94.25 88 LEU A CA 1
ATOM 665 C C . LEU A 1 88 ? -13.894 2.016 3.487 1.00 94.25 88 LEU A C 1
ATOM 667 O O . LEU A 1 88 ? -14.462 2.190 4.563 1.00 94.25 88 LEU A O 1
ATOM 671 N N . ILE A 1 89 ? -14.550 1.761 2.353 1.00 96.12 89 ILE A N 1
ATOM 672 C CA . ILE A 1 89 ? -16.010 1.666 2.268 1.00 96.12 89 ILE A CA 1
ATOM 673 C C . ILE A 1 89 ? -16.507 0.502 3.133 1.00 96.12 89 ILE A C 1
ATOM 675 O O . ILE A 1 89 ? -17.422 0.675 3.936 1.00 96.12 89 ILE A O 1
ATOM 679 N N . SER A 1 90 ? -15.871 -0.667 3.029 1.00 96.31 90 SER A N 1
ATOM 680 C CA . SER A 1 90 ? -16.244 -1.849 3.816 1.00 96.31 90 SER A CA 1
ATOM 681 C C . SER A 1 90 ? -16.091 -1.592 5.313 1.00 96.31 90 SER A C 1
ATOM 683 O O . SER A 1 90 ? -17.001 -1.879 6.087 1.00 96.31 90 SER A O 1
ATOM 685 N N . LEU A 1 91 ? -14.969 -1.000 5.732 1.00 95.38 91 LEU A N 1
ATOM 686 C CA . LEU A 1 91 ? -14.724 -0.676 7.134 1.00 95.38 91 LEU A CA 1
ATOM 687 C C . LEU A 1 91 ? -15.727 0.358 7.665 1.00 95.38 91 LEU A C 1
ATOM 689 O O . LEU A 1 91 ? -16.211 0.202 8.785 1.00 95.38 91 LEU A O 1
ATOM 693 N N . TYR A 1 92 ? -16.075 1.369 6.862 1.00 95.00 92 TYR A N 1
ATOM 694 C CA . TYR A 1 92 ? -17.087 2.369 7.209 1.00 95.00 92 TYR A CA 1
ATOM 695 C C . TYR A 1 92 ? -18.461 1.737 7.473 1.00 95.00 92 TYR A C 1
ATOM 697 O O . TYR A 1 92 ? -19.138 2.120 8.423 1.00 95.00 92 TYR A O 1
ATOM 705 N N . PHE A 1 93 ? -18.858 0.732 6.689 1.00 95.38 93 PHE A N 1
ATOM 706 C CA . PHE A 1 93 ? -20.109 0.012 6.932 1.00 95.38 93 PHE A CA 1
ATOM 707 C C . PHE A 1 93 ? -20.016 -0.951 8.125 1.00 95.38 93 PHE A C 1
ATOM 709 O O . PHE A 1 93 ? -20.907 -0.969 8.974 1.00 95.38 93 PHE A O 1
ATOM 716 N N . PHE A 1 94 ? -18.939 -1.734 8.239 1.00 95.06 94 PHE A N 1
ATOM 717 C CA . PHE A 1 94 ? -18.821 -2.755 9.287 1.00 95.06 94 PHE A CA 1
ATOM 718 C C . PHE A 1 94 ? -18.615 -2.186 10.689 1.00 95.06 94 PHE A C 1
ATOM 720 O O . PHE A 1 94 ? -19.063 -2.799 11.662 1.00 95.06 94 PHE A O 1
ATOM 727 N N . ILE A 1 95 ? -17.996 -1.008 10.821 1.00 94.31 95 ILE A N 1
ATOM 728 C CA . ILE A 1 95 ? -17.801 -0.380 12.134 1.00 94.31 95 ILE A CA 1
ATOM 729 C C . ILE A 1 95 ? -19.130 0.001 12.808 1.00 94.31 95 ILE A C 1
ATOM 731 O O . ILE A 1 95 ? -19.174 0.130 14.028 1.00 94.31 95 ILE A O 1
ATOM 735 N N . GLY A 1 96 ? -20.221 0.128 12.040 1.00 91.12 96 GLY A N 1
ATOM 736 C CA . GLY A 1 96 ? -21.559 0.406 12.567 1.00 91.12 96 GLY A CA 1
ATOM 737 C C . GLY A 1 96 ? -22.260 -0.796 13.213 1.00 91.12 96 GLY A C 1
ATOM 738 O O . GLY A 1 96 ? -23.188 -0.598 13.990 1.00 91.12 96 GLY A O 1
ATOM 739 N N . GLY A 1 97 ? -21.834 -2.031 12.917 1.00 88.81 97 GLY A N 1
ATOM 740 C CA . GLY A 1 97 ? -22.537 -3.250 13.350 1.00 88.81 97 GLY A CA 1
ATOM 741 C C . GLY A 1 97 ? -21.674 -4.306 14.046 1.00 88.81 97 GLY A C 1
ATOM 742 O O . GLY A 1 97 ? -22.206 -5.296 14.542 1.00 88.81 97 GLY A O 1
ATOM 743 N N . MET A 1 98 ? -20.350 -4.138 14.084 1.00 94.38 98 MET A N 1
ATOM 744 C CA . MET A 1 98 ? -19.408 -5.152 14.572 1.00 94.38 98 MET A CA 1
ATOM 745 C C . MET A 1 98 ? -18.356 -4.534 15.500 1.00 94.38 98 MET A C 1
ATOM 747 O O . MET A 1 98 ? -18.051 -3.346 15.420 1.00 94.38 98 MET A O 1
ATOM 751 N N . LYS A 1 99 ? -17.732 -5.348 16.367 1.00 93.50 99 LYS A N 1
ATOM 752 C CA . LYS A 1 99 ? -16.556 -4.892 17.134 1.00 93.50 99 LYS A CA 1
ATOM 753 C C . LYS A 1 99 ? -15.391 -4.605 16.180 1.00 93.50 99 LYS A C 1
ATOM 755 O O . LYS A 1 99 ? -15.192 -5.342 15.213 1.00 93.50 99 LYS A O 1
ATOM 760 N N . LEU A 1 100 ? -14.576 -3.603 16.517 1.00 91.00 100 LEU A N 1
ATOM 761 C CA . LEU A 1 100 ? -13.458 -3.118 15.696 1.00 91.00 100 LEU A CA 1
ATOM 762 C C . LEU A 1 100 ? -12.558 -4.231 15.110 1.00 91.00 100 LEU A C 1
ATOM 764 O O . LEU A 1 100 ? -12.314 -4.183 13.906 1.00 91.00 100 LEU A O 1
ATOM 768 N N . PRO A 1 101 ? -12.105 -5.257 15.866 1.00 93.81 101 PRO A N 1
ATOM 769 C CA . PRO A 1 101 ? -11.252 -6.302 15.294 1.00 93.81 101 PRO A CA 1
ATOM 770 C C . PRO A 1 101 ? -11.933 -7.092 14.168 1.00 93.81 101 PRO A C 1
ATOM 772 O O . PRO A 1 101 ? -11.306 -7.386 13.153 1.00 93.81 101 PRO A O 1
ATOM 775 N N . TYR A 1 102 ? -13.227 -7.395 14.311 1.00 93.81 102 TYR A N 1
ATOM 776 C CA . TYR A 1 102 ? -13.982 -8.119 13.286 1.00 93.81 102 TYR A CA 1
ATOM 777 C C . TYR A 1 102 ? -14.309 -7.235 12.080 1.00 93.81 102 TYR A C 1
ATOM 779 O O . TYR A 1 102 ? -14.291 -7.724 10.952 1.00 93.81 102 TYR A O 1
ATOM 787 N N . ALA A 1 103 ? -14.565 -5.941 12.299 1.00 95.38 103 ALA A N 1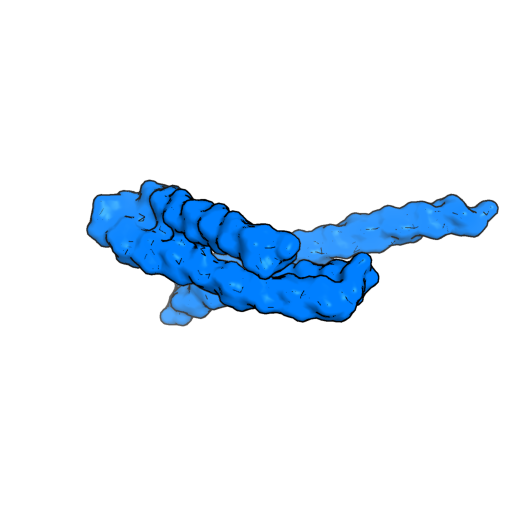
ATOM 788 C CA . ALA A 1 103 ? -14.765 -4.977 11.218 1.00 95.38 103 ALA A CA 1
ATOM 789 C C . ALA A 1 103 ? -13.493 -4.825 10.365 1.00 95.38 103 ALA A C 1
ATOM 791 O O . ALA A 1 103 ? -13.565 -4.888 9.140 1.00 95.38 103 ALA A O 1
ATOM 792 N N . LEU A 1 104 ? -12.323 -4.716 11.009 1.00 94.00 104 LEU A N 1
ATOM 793 C CA . LEU A 1 104 ? -11.024 -4.678 10.331 1.00 94.00 104 LEU A CA 1
ATOM 794 C C . LEU A 1 104 ? -10.760 -5.965 9.547 1.00 94.00 104 LEU A C 1
ATOM 796 O O . LEU A 1 104 ? -10.410 -5.896 8.373 1.00 94.00 104 LEU A O 1
ATOM 800 N N . PHE A 1 105 ? -10.975 -7.133 10.159 1.00 96.38 105 PHE A N 1
ATOM 801 C CA . PHE A 1 105 ? -10.788 -8.414 9.475 1.00 96.38 105 PHE A CA 1
ATOM 802 C C . PHE A 1 105 ? -11.697 -8.543 8.245 1.00 96.38 105 PHE A C 1
ATOM 804 O O . PHE A 1 105 ? -11.232 -8.887 7.161 1.00 96.38 105 PHE A O 1
ATOM 811 N N . SER A 1 106 ? -12.977 -8.193 8.384 1.00 96.25 106 SER A N 1
ATOM 812 C CA . SER A 1 106 ? -13.944 -8.255 7.282 1.00 96.25 106 SER A CA 1
ATOM 813 C C . SER A 1 106 ? -13.585 -7.276 6.158 1.00 96.25 106 SER A C 1
ATOM 815 O O . SER A 1 106 ? -13.644 -7.638 4.984 1.00 96.25 106 SER A O 1
ATOM 817 N N . ALA A 1 107 ? -13.129 -6.065 6.495 1.00 96.31 107 ALA A N 1
ATOM 818 C CA . ALA A 1 107 ? -12.650 -5.096 5.511 1.00 96.31 107 ALA A CA 1
ATOM 819 C C . ALA A 1 107 ? -11.397 -5.589 4.764 1.00 96.31 107 ALA A C 1
ATOM 821 O O . ALA A 1 107 ? -11.292 -5.392 3.553 1.00 96.31 107 ALA A O 1
ATOM 822 N N . VAL A 1 108 ? -10.474 -6.273 5.453 1.00 96.62 108 VAL A N 1
ATOM 823 C CA . VAL A 1 108 ? -9.305 -6.913 4.824 1.00 96.62 108 VAL A CA 1
ATOM 824 C C . VAL A 1 108 ? -9.736 -8.019 3.860 1.00 96.62 108 VAL A C 1
ATOM 826 O O . VAL A 1 108 ? -9.199 -8.091 2.761 1.00 96.62 108 VAL A O 1
ATOM 829 N N . VAL A 1 109 ? -10.741 -8.830 4.205 1.00 97.50 109 VAL A N 1
ATOM 830 C CA . VAL A 1 109 ? -11.285 -9.849 3.289 1.00 97.50 109 VAL A CA 1
ATOM 831 C C . VAL A 1 109 ? -11.862 -9.205 2.024 1.00 97.50 109 VAL A C 1
ATOM 833 O O . VAL A 1 109 ? -11.527 -9.628 0.917 1.00 97.50 109 VAL A O 1
ATOM 836 N N . CYS A 1 110 ? -12.669 -8.147 2.155 1.00 97.19 110 CYS A N 1
ATOM 837 C CA . CYS A 1 110 ? -13.202 -7.407 1.005 1.00 97.19 110 CYS A CA 1
ATOM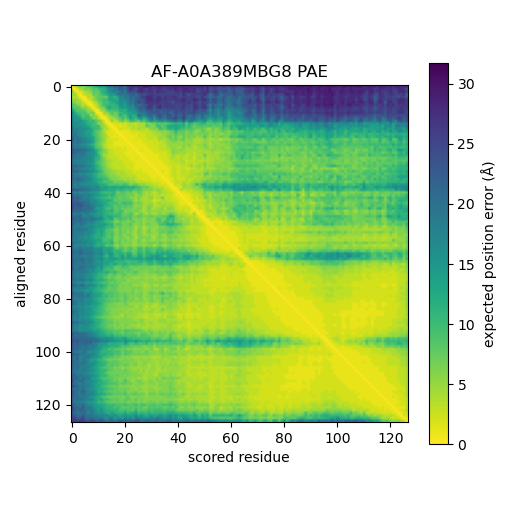 838 C C . CYS A 1 110 ? -12.085 -6.808 0.136 1.00 97.19 110 CYS A C 1
ATOM 840 O O . CYS A 1 110 ? -12.133 -6.905 -1.092 1.00 97.19 110 CYS A O 1
ATOM 842 N N . TRP A 1 111 ? -11.051 -6.243 0.766 1.00 97.38 111 TRP A N 1
ATOM 843 C CA . TRP A 1 111 ? -9.857 -5.753 0.080 1.00 97.38 111 TRP A CA 1
ATOM 844 C C . TRP A 1 111 ? -9.136 -6.864 -0.690 1.00 97.38 111 TRP A C 1
ATOM 846 O O . TRP A 1 111 ? -8.805 -6.674 -1.858 1.00 97.38 111 TRP A O 1
ATOM 856 N N . SER A 1 112 ? -8.930 -8.035 -0.076 1.00 97.38 112 SER A N 1
ATOM 857 C CA . SER A 1 112 ? -8.257 -9.173 -0.712 1.00 97.38 112 SER A CA 1
ATOM 858 C C . SER A 1 112 ? -9.020 -9.675 -1.935 1.00 97.38 112 SER A C 1
ATOM 860 O O . SER A 1 112 ? -8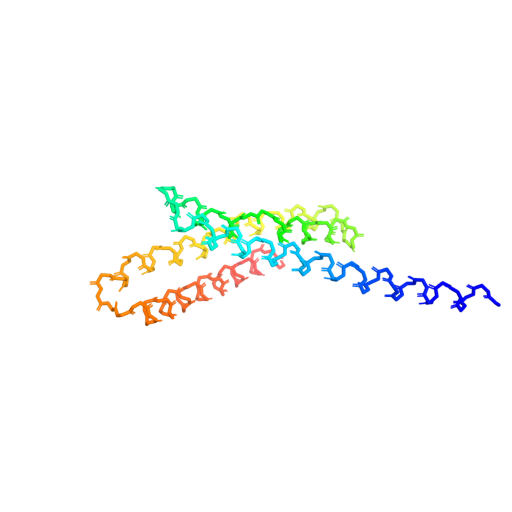.402 -9.949 -2.963 1.00 97.38 112 SER A O 1
ATOM 862 N N . LEU A 1 113 ? -10.353 -9.743 -1.862 1.00 97.38 113 LEU A N 1
ATOM 863 C CA . LEU A 1 113 ? -11.198 -10.106 -3.002 1.00 97.38 113 LEU A CA 1
ATOM 864 C C . LEU A 1 113 ? -11.085 -9.079 -4.136 1.00 97.38 113 LEU A C 1
ATOM 866 O O . LEU A 1 113 ? -10.898 -9.458 -5.290 1.00 97.38 113 LEU A O 1
ATOM 870 N N . ALA A 1 114 ? -11.138 -7.783 -3.817 1.00 96.25 114 ALA A N 1
ATOM 871 C CA . ALA A 1 114 ? -10.985 -6.718 -4.806 1.00 96.25 114 ALA A CA 1
ATOM 872 C C . ALA A 1 114 ? -9.590 -6.717 -5.454 1.00 96.25 114 ALA A C 1
ATOM 874 O O . ALA A 1 114 ? -9.478 -6.578 -6.670 1.00 96.25 114 ALA A O 1
ATOM 875 N N . ALA A 1 115 ? -8.530 -6.914 -4.666 1.00 95.00 115 ALA A N 1
ATOM 876 C CA . ALA A 1 115 ? -7.161 -7.019 -5.164 1.00 95.00 115 ALA A CA 1
ATOM 877 C C . ALA A 1 115 ? -6.982 -8.244 -6.071 1.00 95.00 115 ALA A C 1
ATOM 879 O O . ALA A 1 115 ? -6.389 -8.138 -7.143 1.00 95.00 115 ALA A O 1
ATOM 880 N N . TRP A 1 116 ? -7.536 -9.395 -5.682 1.00 96.31 116 TRP A N 1
ATOM 881 C CA . TRP A 1 116 ? -7.499 -10.605 -6.497 1.00 96.31 116 TRP A CA 1
ATOM 882 C C . TRP A 1 116 ? -8.229 -10.427 -7.834 1.00 96.31 116 TRP A C 1
ATOM 884 O O . TRP A 1 116 ? -7.689 -10.800 -8.880 1.00 96.31 116 TRP A O 1
ATOM 894 N N . LEU A 1 117 ? -9.414 -9.809 -7.823 1.00 95.50 117 LEU A N 1
ATOM 895 C CA . LEU A 1 117 ? -10.150 -9.467 -9.041 1.00 95.50 117 LEU A CA 1
ATOM 896 C C . LEU A 1 117 ? -9.357 -8.498 -9.918 1.00 95.50 117 LEU A C 1
ATOM 898 O O . LEU A 1 117 ? -9.242 -8.731 -11.118 1.00 95.50 117 LEU A O 1
ATOM 902 N N . LEU A 1 118 ? -8.766 -7.456 -9.328 1.00 94.69 118 LEU A N 1
ATOM 903 C CA . LEU A 1 118 ? -7.951 -6.489 -10.056 1.00 94.69 118 LEU A CA 1
ATOM 904 C C . LEU A 1 118 ? -6.774 -7.171 -10.760 1.00 94.69 118 LEU A C 1
A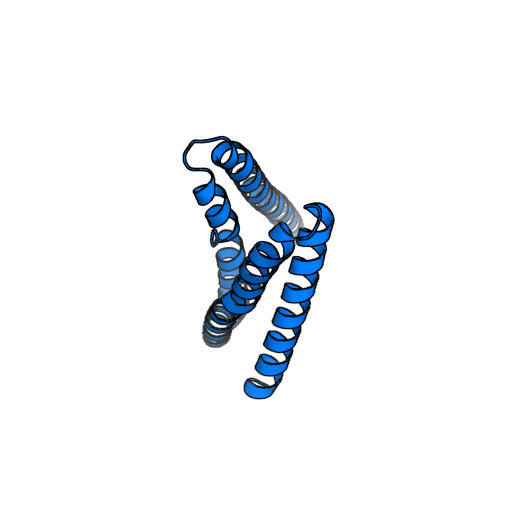TOM 906 O O . LEU A 1 118 ? -6.584 -6.969 -11.955 1.00 94.69 118 LEU A O 1
ATOM 910 N N . ILE A 1 119 ? -6.018 -8.010 -10.045 1.00 93.56 119 ILE A N 1
ATOM 911 C CA . ILE A 1 119 ? -4.890 -8.760 -10.613 1.00 93.56 119 ILE A CA 1
ATOM 912 C C . ILE A 1 119 ? -5.379 -9.698 -11.720 1.00 93.56 119 ILE A C 1
ATOM 914 O O . ILE A 1 119 ? -4.771 -9.746 -12.782 1.00 93.56 119 ILE A O 1
ATOM 918 N N . SER A 1 120 ? -6.484 -10.413 -11.504 1.00 92.69 120 SER A N 1
ATOM 919 C CA . SER A 1 120 ? -7.035 -11.360 -12.483 1.00 92.69 120 SER A CA 1
ATOM 920 C C . SER A 1 120 ? -7.537 -10.676 -13.756 1.00 92.69 120 SER A C 1
ATOM 922 O O . SER A 1 120 ? -7.387 -11.212 -14.849 1.00 92.69 120 SER A O 1
ATOM 924 N N . LEU A 1 121 ? -8.144 -9.495 -13.636 1.00 93.06 121 LEU A N 1
ATOM 925 C CA . LEU A 1 121 ? -8.561 -8.695 -14.786 1.00 93.06 121 LEU A CA 1
ATOM 926 C C . LEU A 1 121 ? -7.343 -8.110 -15.498 1.00 93.06 121 LEU A C 1
ATOM 928 O O . LEU A 1 121 ? -7.245 -8.193 -16.719 1.00 93.06 121 LEU A O 1
ATOM 932 N N . TRP A 1 122 ? -6.389 -7.576 -14.737 1.00 92.19 122 TRP A N 1
ATOM 933 C CA . TRP A 1 122 ? -5.164 -7.010 -15.282 1.00 92.19 122 TRP A CA 1
ATOM 934 C C . TRP A 1 122 ? -4.384 -8.035 -16.102 1.00 92.19 122 TRP A C 1
ATOM 936 O O . TRP A 1 122 ? -4.037 -7.757 -17.247 1.00 92.19 122 TRP A O 1
ATOM 946 N N . THR A 1 123 ? -4.182 -9.238 -15.559 1.00 90.38 123 THR A N 1
ATOM 947 C CA . THR A 1 123 ? -3.500 -10.331 -16.260 1.00 90.38 123 THR A CA 1
ATOM 948 C C . THR A 1 123 ? -4.274 -10.836 -17.466 1.00 90.38 123 THR A C 1
ATOM 950 O O . THR A 1 123 ? -3.656 -11.399 -18.346 1.00 90.38 123 THR A O 1
ATOM 953 N N . ARG A 1 124 ? -5.592 -10.642 -17.566 1.00 88.00 124 ARG A N 1
ATOM 954 C CA . ARG A 1 124 ? -6.342 -11.015 -18.778 1.00 88.00 124 ARG A CA 1
ATOM 955 C C . ARG A 1 124 ? -6.272 -9.973 -19.887 1.00 88.00 124 ARG A C 1
ATOM 957 O O . ARG A 1 124 ? -6.303 -10.351 -21.050 1.00 88.00 124 ARG A O 1
ATOM 964 N N . PHE A 1 125 ? -6.208 -8.688 -19.542 1.00 83.81 125 PHE A N 1
ATOM 965 C CA . PHE A 1 125 ? -6.142 -7.602 -20.528 1.00 83.81 125 PHE A CA 1
ATOM 966 C C . PHE A 1 125 ? -4.712 -7.238 -20.948 1.00 83.81 125 PHE A C 1
ATOM 968 O O . PHE A 1 125 ? -4.535 -6.674 -22.022 1.00 83.81 125 PHE A O 1
ATOM 975 N N . HIS A 1 126 ? -3.714 -7.541 -20.111 1.00 77.81 126 HIS A N 1
ATOM 976 C CA . HIS A 1 126 ? -2.293 -7.252 -20.349 1.00 77.81 126 HIS A CA 1
ATOM 977 C C . HIS A 1 126 ? -1.420 -8.525 -20.408 1.00 77.81 126 HIS A C 1
ATOM 979 O O . HIS A 1 126 ? -0.205 -8.421 -20.224 1.00 77.81 126 HIS A O 1
ATOM 985 N N . ALA A 1 127 ? -2.022 -9.710 -20.600 1.00 56.47 127 ALA A N 1
ATOM 986 C CA . ALA A 1 127 ? -1.292 -10.932 -20.978 1.00 56.47 127 ALA A CA 1
ATOM 987 C C . ALA A 1 127 ? -0.934 -10.944 -22.464 1.00 56.47 127 ALA A C 1
ATOM 989 O O . ALA A 1 127 ? -1.690 -10.343 -23.260 1.00 56.47 127 ALA A O 1
#

pLDDT: mean 84.93, std 11.7, range [52.16, 97.5]